Protein AF-A0A132MXW8-F1 (afdb_monomer_lite)

Organism: NCBI:txid1469144

Structure (mmCIF, N/CA/C/O backbone):
data_AF-A0A132MXW8-F1
#
_entry.id   AF-A0A132MXW8-F1
#
loop_
_atom_site.group_PDB
_atom_site.id
_atom_site.type_symbol
_atom_site.label_atom_id
_atom_site.label_alt_id
_atom_site.label_comp_id
_atom_site.label_asym_id
_atom_site.label_entity_id
_atom_site.label_seq_id
_atom_site.pdbx_PDB_ins_code
_atom_site.Cartn_x
_atom_site.Cartn_y
_atom_site.Cartn_z
_atom_site.o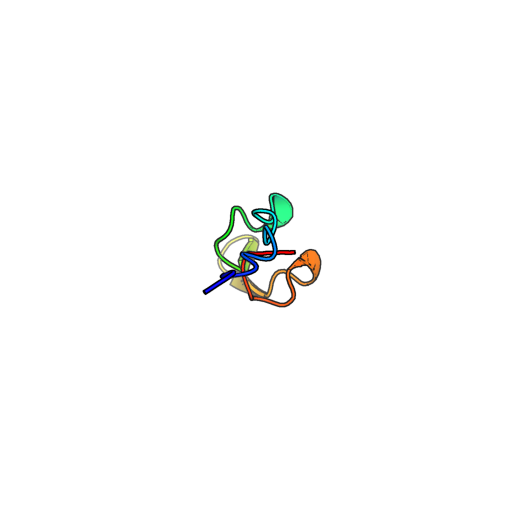ccupancy
_atom_site.B_iso_or_equiv
_atom_site.auth_seq_id
_atom_site.auth_comp_id
_atom_site.auth_asym_id
_atom_site.auth_atom_id
_atom_site.pdbx_PDB_model_num
ATOM 1 N N . MET A 1 1 ? 25.942 -11.765 -11.311 1.00 39.59 1 MET A N 1
ATOM 2 C CA . MET A 1 1 ? 24.496 -12.049 -11.191 1.00 39.59 1 MET A CA 1
ATOM 3 C C . MET A 1 1 ? 23.756 -10.718 -11.248 1.00 39.59 1 MET A C 1
ATOM 5 O O . MET A 1 1 ? 23.785 -9.974 -10.279 1.00 39.59 1 MET A O 1
ATOM 9 N N . LYS A 1 2 ? 23.214 -10.333 -12.412 1.00 45.78 2 LYS A N 1
ATOM 10 C CA . LYS A 1 2 ? 22.434 -9.092 -12.548 1.00 45.78 2 LYS A CA 1
ATOM 11 C C . LYS A 1 2 ? 21.051 -9.357 -11.965 1.00 45.78 2 LYS A C 1
ATOM 13 O O . LYS A 1 2 ? 20.159 -9.810 -12.676 1.00 45.78 2 LYS A O 1
ATOM 18 N N . LEU A 1 3 ? 20.904 -9.128 -10.663 1.00 47.22 3 LEU A N 1
ATOM 19 C CA . LEU A 1 3 ? 19.599 -9.040 -10.029 1.00 47.22 3 LEU A CA 1
ATOM 20 C C . LEU A 1 3 ? 18.928 -7.809 -10.651 1.00 47.22 3 LEU A C 1
ATOM 22 O O . LEU A 1 3 ? 19.219 -6.676 -10.273 1.00 47.22 3 LEU A O 1
ATOM 26 N N . ARG A 1 4 ? 18.112 -8.006 -11.694 1.00 50.81 4 ARG A N 1
ATOM 27 C CA . ARG A 1 4 ? 17.167 -6.981 -12.136 1.00 50.81 4 ARG A CA 1
ATOM 28 C C . ARG A 1 4 ? 16.188 -6.824 -10.978 1.00 50.81 4 ARG A C 1
ATOM 30 O O . ARG A 1 4 ? 15.165 -7.496 -10.946 1.00 50.81 4 ARG A O 1
ATOM 37 N N . LEU A 1 5 ? 16.524 -5.974 -10.006 1.00 53.56 5 LEU A N 1
ATOM 38 C CA . LEU A 1 5 ? 15.496 -5.332 -9.208 1.00 53.56 5 LEU A CA 1
ATOM 39 C C . LEU A 1 5 ? 14.698 -4.512 -10.214 1.00 53.56 5 LEU A C 1
ATOM 41 O O . LEU A 1 5 ? 15.065 -3.389 -10.553 1.00 53.56 5 LEU A O 1
ATOM 45 N N . THR A 1 6 ? 13.644 -5.108 -10.763 1.00 58.41 6 THR A N 1
ATOM 46 C CA . THR A 1 6 ? 12.521 -4.341 -11.278 1.00 58.41 6 THR A CA 1
ATOM 47 C C . THR A 1 6 ? 12.177 -3.409 -10.128 1.00 58.41 6 THR A C 1
ATOM 49 O O . THR A 1 6 ? 11.815 -3.891 -9.054 1.00 58.41 6 THR A O 1
ATOM 52 N N . LEU A 1 7 ? 12.467 -2.113 -10.282 1.00 62.34 7 LEU A N 1
ATOM 53 C CA . LEU A 1 7 ? 12.214 -1.096 -9.268 1.00 62.34 7 LEU A CA 1
ATOM 54 C C . LEU A 1 7 ? 10.696 -0.990 -9.138 1.00 62.34 7 LEU A C 1
ATOM 56 O O . LEU A 1 7 ? 10.075 -0.129 -9.756 1.00 62.34 7 LEU A O 1
ATOM 60 N N . ALA A 1 8 ? 10.117 -1.952 -8.425 1.00 69.12 8 ALA A N 1
ATOM 61 C CA . ALA A 1 8 ? 8.703 -2.057 -8.173 1.00 69.12 8 ALA A CA 1
ATOM 62 C C . ALA A 1 8 ? 8.363 -0.800 -7.385 1.00 69.12 8 ALA A C 1
ATOM 64 O O . ALA A 1 8 ? 8.856 -0.601 -6.267 1.00 69.12 8 ALA A O 1
ATOM 65 N N . ARG A 1 9 ? 7.662 0.124 -8.040 1.00 79.44 9 ARG A N 1
ATOM 66 C CA . ARG A 1 9 ? 7.463 1.456 -7.481 1.00 79.44 9 ARG A CA 1
ATOM 67 C C . ARG A 1 9 ? 6.503 1.293 -6.323 1.00 79.44 9 ARG A C 1
ATOM 69 O O . ARG A 1 9 ? 5.448 0.679 -6.484 1.00 79.44 9 ARG A O 1
ATOM 76 N N . HIS A 1 10 ? 6.882 1.822 -5.162 1.00 83.56 10 HIS A N 1
ATOM 77 C CA . HIS A 1 10 ? 5.995 1.887 -4.004 1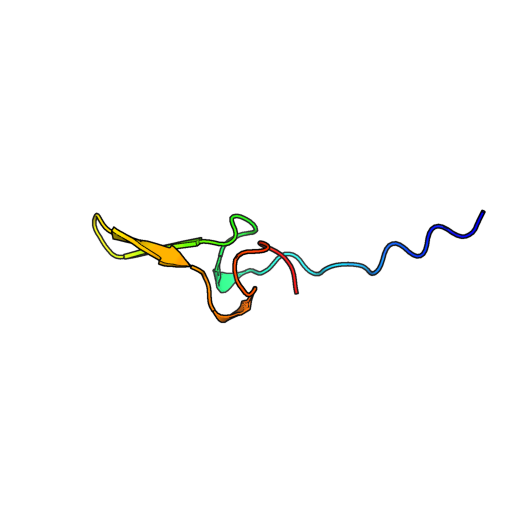.00 83.56 10 HIS A CA 1
ATOM 78 C C . HIS A 1 10 ? 4.658 2.460 -4.454 1.00 83.56 10 HIS A C 1
ATOM 80 O O . HIS A 1 10 ? 4.617 3.538 -5.055 1.00 83.56 10 HIS A O 1
ATOM 86 N N . CYS A 1 11 ? 3.576 1.713 -4.257 1.00 86.75 11 CYS A N 1
ATOM 87 C CA . CYS A 1 11 ? 2.288 2.193 -4.707 1.00 86.75 11 CYS A CA 1
ATOM 88 C C . CYS A 1 11 ? 1.736 3.168 -3.673 1.00 86.75 11 CYS A C 1
ATOM 90 O O . CYS A 1 11 ? 1.309 2.772 -2.592 1.00 86.75 11 CYS A O 1
ATOM 92 N N . SER A 1 12 ? 1.750 4.447 -4.045 1.00 88.56 12 SER A N 1
ATOM 93 C CA . SER A 1 12 ? 1.325 5.562 -3.200 1.00 88.56 12 SER A CA 1
ATOM 94 C C . SER A 1 12 ? -0.152 5.495 -2.805 1.00 88.56 12 SER A C 1
ATOM 96 O O . SER A 1 12 ? -0.495 5.943 -1.722 1.00 88.56 12 SER A O 1
ATOM 98 N N . ASP A 1 13 ? -1.012 4.891 -3.635 1.00 84.56 13 ASP A N 1
ATOM 99 C CA . ASP A 1 13 ? -2.445 4.739 -3.331 1.00 84.56 13 ASP A CA 1
ATOM 100 C C . ASP A 1 13 ? -2.702 3.798 -2.148 1.00 84.56 13 ASP A C 1
ATOM 102 O O . ASP A 1 13 ? -3.660 3.984 -1.407 1.00 84.56 13 ASP A O 1
ATOM 106 N N . CYS A 1 14 ? -1.859 2.773 -1.990 1.00 89.94 14 CYS A N 1
ATOM 107 C CA . CYS A 1 14 ? -1.930 1.796 -0.903 1.00 89.94 14 CYS A CA 1
ATOM 108 C C . CYS A 1 14 ? -0.839 1.998 0.154 1.00 89.94 14 CYS A C 1
ATOM 110 O O . CYS A 1 14 ? -0.668 1.135 1.010 1.00 89.94 14 CYS A O 1
ATOM 112 N N . ASP A 1 15 ? -0.061 3.078 0.056 1.00 86.94 15 ASP A N 1
ATOM 113 C CA . ASP A 1 15 ? 1.184 3.312 0.797 1.00 86.94 15 ASP A CA 1
ATOM 114 C C . ASP A 1 15 ? 2.054 2.050 0.958 1.00 86.94 15 ASP A C 1
ATOM 116 O O . ASP A 1 15 ? 2.569 1.722 2.024 1.00 86.94 15 ASP A O 1
ATOM 120 N N . GLY A 1 16 ? 2.178 1.267 -0.115 1.00 87.50 16 GLY A N 1
ATOM 121 C CA . GLY A 1 16 ? 2.974 0.038 -0.099 1.00 87.50 16 GLY A CA 1
ATOM 122 C C . GLY A 1 16 ? 2.352 -1.158 0.615 1.00 87.50 16 GLY A C 1
ATOM 123 O O . GLY A 1 16 ? 2.906 -2.252 0.547 1.00 87.50 16 GLY A O 1
ATOM 124 N N . THR A 1 17 ? 1.202 -0.992 1.265 1.00 90.12 17 THR A N 1
ATOM 125 C CA . THR A 1 17 ? 0.558 -2.052 2.057 1.00 90.12 17 THR A CA 1
ATOM 126 C C . THR A 1 17 ? -0.225 -3.050 1.207 1.00 90.12 17 THR A C 1
ATOM 128 O O . THR A 1 17 ? -0.569 -4.131 1.677 1.00 90.12 17 THR A O 1
ATOM 131 N N . GLY A 1 18 ? -0.553 -2.687 -0.036 1.00 91.50 18 GLY A N 1
ATOM 132 C CA . GLY A 1 18 ? -1.417 -3.495 -0.897 1.00 91.50 18 GLY A CA 1
ATOM 133 C C . GLY A 1 18 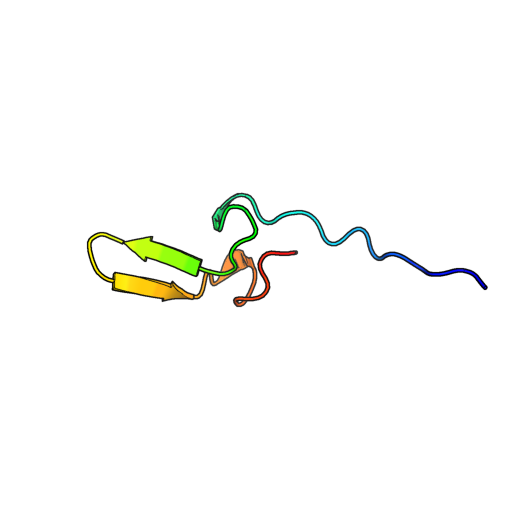? -2.911 -3.300 -0.644 1.00 91.50 18 GLY A C 1
ATOM 134 O O . GLY A 1 18 ? -3.722 -3.718 -1.468 1.00 91.50 18 GLY A O 1
ATOM 135 N N . ASN A 1 19 ? -3.298 -2.614 0.431 1.00 93.25 19 ASN A N 1
ATOM 136 C CA . ASN A 1 19 ? -4.692 -2.414 0.806 1.00 93.25 19 ASN A CA 1
ATOM 137 C C . ASN A 1 19 ? -4.992 -0.932 1.040 1.00 93.25 19 ASN A C 1
ATOM 139 O O . ASN A 1 19 ? -4.105 -0.126 1.300 1.00 93.25 19 ASN A O 1
ATOM 143 N N . VAL A 1 20 ? -6.264 -0.573 0.918 1.00 91.75 20 VAL A N 1
ATOM 144 C CA . VAL A 1 20 ? -6.787 0.741 1.291 1.00 91.75 20 VAL A CA 1
ATOM 145 C C . VAL A 1 20 ? -7.862 0.559 2.348 1.00 91.75 20 VAL A C 1
ATOM 147 O O . VAL A 1 20 ? -8.732 -0.310 2.236 1.00 91.75 20 VAL A O 1
ATOM 150 N N . THR A 1 21 ? -7.794 1.377 3.390 1.00 89.62 21 THR A N 1
ATOM 151 C CA . THR A 1 21 ? -8.768 1.356 4.479 1.00 89.62 21 THR A CA 1
ATOM 152 C C . THR A 1 21 ? -9.868 2.359 4.167 1.00 89.62 21 THR A C 1
ATOM 154 O O . THR A 1 21 ? -9.610 3.553 4.030 1.00 89.62 21 THR A O 1
ATOM 157 N N . GLN A 1 22 ? -11.104 1.880 4.052 1.00 86.56 22 GLN A N 1
ATOM 158 C CA . GLN A 1 22 ? -12.280 2.714 3.836 1.00 86.56 22 GLN A CA 1
ATOM 159 C C . GLN A 1 22 ? -13.218 2.535 5.036 1.00 86.56 22 GLN A C 1
ATOM 161 O O . GLN A 1 22 ? -13.990 1.578 5.122 1.00 86.56 22 GLN A O 1
ATOM 166 N N . GLY A 1 23 ? -13.088 3.431 6.018 1.00 88.12 23 GLY A N 1
ATOM 167 C CA . GLY A 1 23 ? -13.757 3.295 7.313 1.00 88.12 23 GLY A CA 1
ATOM 1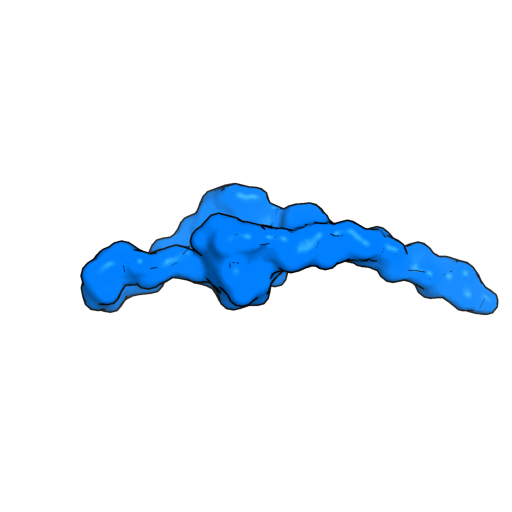68 C C . GLY A 1 23 ? -13.231 2.084 8.089 1.00 88.12 23 GLY A C 1
ATOM 169 O O . GLY A 1 23 ? -12.046 2.014 8.391 1.00 88.12 23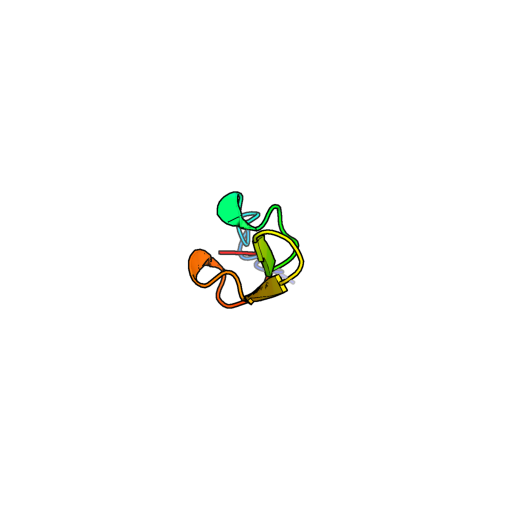 GLY A O 1
ATOM 170 N N . LEU A 1 24 ? -14.109 1.123 8.393 1.00 90.81 24 LEU A N 1
ATOM 171 C CA . LEU A 1 24 ? -13.755 -0.135 9.073 1.00 90.81 24 LEU A CA 1
ATOM 172 C C . LEU A 1 24 ? -13.430 -1.287 8.108 1.00 90.81 24 LEU A C 1
ATOM 174 O O . LEU A 1 24 ? -13.098 -2.383 8.548 1.00 90.81 24 LEU A O 1
ATOM 178 N N . THR A 1 25 ? -13.549 -1.069 6.796 1.00 87.25 25 THR A N 1
ATOM 179 C CA . THR A 1 25 ? -13.354 -2.129 5.798 1.00 87.25 25 THR A CA 1
ATOM 180 C C . THR A 1 25 ? -11.998 -1.964 5.121 1.00 87.25 25 THR A C 1
ATOM 182 O O . THR A 1 25 ? -11.691 -0.888 4.607 1.00 87.25 25 THR A O 1
ATOM 185 N N . GLN A 1 26 ? -11.196 -3.029 5.078 1.00 89.81 26 GLN A N 1
ATOM 186 C CA . GLN A 1 26 ? -10.027 -3.092 4.199 1.00 89.81 26 GLN A CA 1
ATOM 187 C C . GLN A 1 26 ? -10.446 -3.600 2.825 1.00 89.81 26 GLN A C 1
ATOM 189 O O . GLN A 1 26 ? -11.155 -4.599 2.701 1.00 89.81 26 GLN A O 1
ATOM 194 N N . ARG A 1 27 ? -9.993 -2.907 1.785 1.00 91.06 27 ARG A N 1
ATOM 195 C CA . ARG A 1 27 ? -10.155 -3.330 0.397 1.00 91.06 27 ARG A CA 1
ATOM 196 C C . ARG A 1 27 ? -8.797 -3.482 -0.255 1.00 91.06 27 ARG A C 1
ATOM 198 O O . ARG A 1 27 ? -7.888 -2.695 0.003 1.00 91.06 27 ARG A O 1
ATOM 205 N N . LEU A 1 28 ? -8.702 -4.460 -1.151 1.00 91.38 28 LEU A N 1
ATOM 206 C CA . LEU A 1 28 ? -7.533 -4.633 -1.995 1.00 91.38 28 LEU A CA 1
ATOM 207 C C . LEU A 1 28 ? -7.321 -3.355 -2.801 1.00 91.38 28 LEU A C 1
ATOM 209 O O . LEU A 1 28 ? -8.248 -2.854 -3.445 1.00 91.38 28 LEU A O 1
ATOM 213 N N . CYS A 1 29 ? -6.107 -2.825 -2.783 1.00 89.81 29 CYS A N 1
ATOM 214 C CA . CYS A 1 29 ? -5.807 -1.694 -3.630 1.00 89.81 29 CYS A CA 1
ATOM 215 C C . CYS A 1 29 ? -5.677 -2.182 -5.067 1.00 89.81 29 CYS A C 1
ATOM 217 O O . CYS A 1 29 ? -4.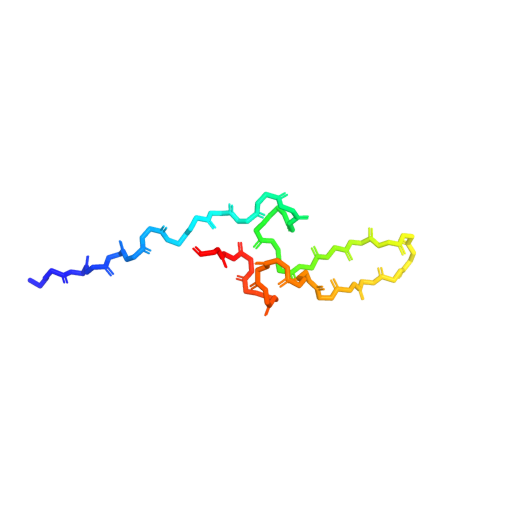718 -2.862 -5.441 1.00 89.81 29 CYS A O 1
ATOM 219 N N . LEU A 1 30 ? -6.680 -1.824 -5.862 1.00 89.81 30 LEU A N 1
ATOM 220 C CA . LEU A 1 30 ? -6.809 -2.214 -7.263 1.00 89.81 30 LEU A CA 1
ATOM 221 C C . LEU A 1 30 ? -5.643 -1.692 -8.099 1.00 89.81 30 LEU A C 1
ATOM 223 O O . LEU A 1 30 ? -5.192 -2.352 -9.027 1.00 89.81 30 LEU A O 1
ATOM 227 N N . THR A 1 31 ? -5.105 -0.540 -7.713 1.00 85.25 31 THR A N 1
ATOM 228 C CA . THR A 1 31 ? -3.989 0.104 -8.385 1.00 85.25 31 THR A CA 1
ATOM 229 C C . THR A 1 31 ? -2.689 -0.702 -8.314 1.00 85.25 31 THR A C 1
ATOM 231 O O . THR A 1 31 ? -1.919 -0.713 -9.271 1.00 85.25 31 THR A O 1
ATOM 234 N N . CYS A 1 32 ? -2.434 -1.360 -7.178 1.00 88.25 32 CYS A N 1
ATOM 235 C CA . CYS A 1 32 ? -1.282 -2.243 -6.964 1.00 88.25 32 CYS A CA 1
ATOM 236 C C . CYS A 1 32 ? -1.664 -3.734 -7.039 1.00 88.25 32 CYS A C 1
ATOM 238 O O . CYS A 1 32 ? -0.835 -4.597 -6.750 1.00 88.25 32 CYS A O 1
ATOM 240 N N . GLY A 1 33 ? -2.919 -4.055 -7.376 1.00 88.25 33 GLY A N 1
ATOM 241 C CA . GLY A 1 33 ? -3.451 -5.420 -7.377 1.00 88.25 33 GLY A CA 1
ATOM 242 C C . GLY A 1 33 ? -3.255 -6.167 -6.053 1.00 88.25 33 GLY A C 1
ATOM 243 O O . GLY A 1 33 ? -3.091 -7.382 -6.065 1.00 88.25 33 GLY A O 1
ATOM 244 N N . GLY A 1 34 ? -3.190 -5.461 -4.919 1.00 88.62 34 GLY A N 1
ATOM 245 C CA . GLY A 1 34 ? -2.911 -6.085 -3.621 1.00 88.62 34 GLY A CA 1
ATOM 246 C C . GLY A 1 34 ? -1.439 -6.265 -3.260 1.00 88.62 34 GLY A C 1
ATOM 247 O O . GLY A 1 34 ? -1.134 -6.670 -2.145 1.00 88.62 34 GLY A O 1
ATOM 248 N N . THR A 1 35 ? -0.512 -5.967 -4.169 1.00 87.38 35 THR A N 1
ATOM 249 C CA . THR A 1 35 ? 0.914 -6.287 -3.973 1.00 87.38 35 THR A CA 1
ATOM 250 C C . THR A 1 35 ? 1.703 -5.191 -3.254 1.00 87.38 35 THR A C 1
ATOM 252 O O . THR A 1 35 ? 2.861 -5.393 -2.894 1.00 87.38 35 THR A O 1
ATOM 255 N N . GLY A 1 36 ? 1.111 -4.003 -3.087 1.00 87.00 36 GLY A N 1
ATOM 256 C CA . GLY A 1 36 ? 1.797 -2.840 -2.521 1.00 87.00 36 GLY A CA 1
ATOM 257 C C . GLY A 1 36 ? 2.774 -2.163 -3.485 1.00 87.00 36 GLY A C 1
ATOM 258 O O . GLY A 1 36 ? 3.336 -1.114 -3.176 1.00 87.00 36 GLY A O 1
ATOM 259 N N . ARG A 1 37 ? 2.993 -2.722 -4.677 1.00 86.19 37 ARG A N 1
ATOM 260 C CA . ARG A 1 37 ? 3.982 -2.214 -5.629 1.00 86.19 37 ARG A CA 1
ATOM 261 C C . ARG A 1 37 ? 3.400 -2.203 -7.044 1.00 86.19 37 ARG A C 1
ATOM 263 O O . ARG A 1 37 ? 2.556 -3.030 -7.367 1.00 86.19 37 ARG A O 1
ATOM 270 N N . ARG A 1 38 ? 3.798 -1.227 -7.858 1.00 74.88 38 ARG A N 1
ATOM 271 C CA . ARG A 1 38 ? 3.493 -1.173 -9.297 1.00 74.88 38 ARG A CA 1
ATOM 272 C C . ARG A 1 38 ? 4.689 -1.640 -10.115 1.00 74.88 38 ARG A C 1
ATOM 274 O O . ARG A 1 38 ? 5.835 -1.334 -9.702 1.00 74.88 38 ARG A O 1
#

pLDDT: mean 80.55, std 14.99, range [39.59, 93.25]

Sequence (38 aa):
MKLRLTLARHCSDCDGTGNVTQGLTQRLCLTCGGTGRR

Secondary structure (DSSP, 8-state):
---------B-GGGTTSSEEEETTEEEE-GGGTTSSB-

InterPro domains:
  IPR036410 Heat shock protein DnaJ, cysteine-rich domain superfamily [SSF57938] (3-37)

Radius of gyration: 12.07 Å; chains: 1; bounding box: 38×18×22 Å

Foldseek 3Di:
DPPPPPVFAQDPCQNLQQWDDDDPDIDGDVVSNSRRTD